Protein AF-A0A9E1UB29-F1 (afdb_monomer_lite)

Radius of gyration: 18.63 Å; chains: 1; bounding box: 31×50×43 Å

Structure (mmCIF, N/CA/C/O backbone):
data_AF-A0A9E1UB29-F1
#
_entry.id   AF-A0A9E1UB29-F1
#
loop_
_atom_site.group_PDB
_atom_site.id
_atom_site.type_symbol
_atom_site.label_atom_id
_atom_site.label_alt_id
_atom_site.label_comp_id
_atom_site.label_asym_id
_atom_site.label_entity_id
_atom_site.label_seq_id
_atom_site.pdbx_PDB_ins_code
_atom_site.Cartn_x
_atom_site.Cartn_y
_atom_site.Cartn_z
_atom_site.occupancy
_atom_site.B_iso_or_equiv
_atom_site.auth_seq_id
_atom_site.auth_comp_id
_atom_site.auth_asym_id
_atom_site.auth_atom_id
_atom_site.pdbx_PDB_model_num
ATOM 1 N N . MET A 1 1 ? -13.904 37.630 28.736 1.00 52.41 1 MET A N 1
ATOM 2 C CA . MET A 1 1 ? -13.196 37.668 27.432 1.00 52.41 1 MET A CA 1
ATOM 3 C C . MET A 1 1 ? -12.089 36.613 27.319 1.00 52.41 1 MET A C 1
ATOM 5 O O . MET A 1 1 ? -12.054 35.944 26.298 1.00 52.41 1 MET A O 1
ATOM 9 N N . SER A 1 2 ? -11.275 36.361 28.357 1.00 59.28 2 SER A N 1
ATOM 10 C CA . SER A 1 2 ? -10.243 35.292 28.358 1.00 59.28 2 SER A CA 1
ATOM 11 C C . SER A 1 2 ? -10.784 33.867 28.087 1.00 59.28 2 SER A C 1
ATOM 13 O O . SER A 1 2 ? -10.241 33.146 27.254 1.00 59.28 2 SER A O 1
ATOM 15 N N . ALA A 1 3 ? -11.922 33.484 28.682 1.00 58.66 3 ALA A N 1
ATOM 16 C CA . ALA A 1 3 ? -12.504 32.146 28.492 1.00 58.66 3 ALA A CA 1
ATOM 17 C C . ALA A 1 3 ? -12.992 31.856 27.055 1.00 58.66 3 ALA A C 1
ATOM 19 O O . ALA A 1 3 ? -13.018 30.702 26.631 1.00 58.66 3 ALA A O 1
ATOM 20 N N . ILE A 1 4 ? -13.371 32.896 26.302 1.00 63.16 4 ILE A N 1
ATOM 21 C CA . ILE A 1 4 ? -13.802 32.768 24.901 1.00 63.16 4 ILE A CA 1
ATOM 22 C C . ILE A 1 4 ? -12.578 32.546 24.005 1.00 63.16 4 ILE A C 1
ATOM 24 O O . ILE A 1 4 ? -12.613 31.677 23.140 1.00 63.16 4 ILE A O 1
ATOM 28 N N . TYR A 1 5 ? -11.473 33.248 24.280 1.00 63.88 5 TYR A N 1
ATOM 29 C CA . TYR A 1 5 ? -10.192 33.053 23.595 1.00 63.88 5 TYR A CA 1
ATOM 30 C C . TYR A 1 5 ? -9.630 31.643 23.81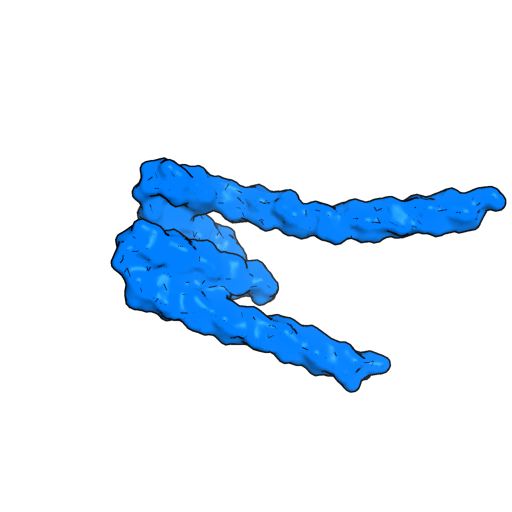4 1.00 63.88 5 TYR A C 1
ATOM 32 O O . TYR A 1 5 ? -9.242 30.992 22.849 1.00 63.88 5 TYR A O 1
ATOM 40 N N . ASN A 1 6 ? -9.678 31.124 25.048 1.00 67.19 6 ASN A N 1
ATOM 41 C CA . ASN A 1 6 ? -9.243 29.753 25.345 1.00 67.19 6 ASN A CA 1
ATOM 42 C C . ASN A 1 6 ? -10.090 28.693 24.629 1.00 67.19 6 ASN A C 1
ATOM 44 O O . ASN A 1 6 ? -9.547 27.715 24.124 1.00 67.19 6 ASN A O 1
ATOM 48 N N . LYS A 1 7 ? -11.414 28.884 24.546 1.00 70.56 7 LYS A N 1
ATOM 49 C CA . LYS A 1 7 ? -12.290 27.976 23.789 1.00 70.56 7 LYS A CA 1
ATOM 50 C C . LYS A 1 7 ? -12.014 28.033 22.288 1.00 70.56 7 LYS A C 1
ATOM 52 O O . LYS A 1 7 ? -11.980 26.990 21.646 1.00 70.56 7 LYS A O 1
ATOM 57 N N . PHE A 1 8 ? -11.778 29.224 21.742 1.00 81.00 8 PHE A N 1
ATOM 58 C CA . PHE A 1 8 ? -11.444 29.398 20.329 1.00 81.00 8 PHE A CA 1
ATOM 59 C C . PHE A 1 8 ? -10.107 28.730 19.976 1.00 81.00 8 PHE A C 1
ATOM 61 O O . PHE A 1 8 ? -9.995 28.058 18.954 1.00 81.00 8 PHE A O 1
ATOM 68 N N . TRP A 1 9 ? -9.116 28.841 20.862 1.00 81.50 9 TRP A N 1
ATOM 69 C CA . TRP A 1 9 ? -7.806 28.218 20.687 1.00 81.50 9 TRP A CA 1
ATOM 70 C C . TRP A 1 9 ? -7.860 26.688 20.794 1.00 81.50 9 TRP A C 1
ATOM 72 O O . TRP A 1 9 ? -7.229 25.997 20.000 1.00 81.50 9 TRP A O 1
ATOM 82 N N . LEU A 1 10 ? -8.683 26.146 21.700 1.00 80.88 10 LEU A N 1
ATOM 83 C CA . LEU A 1 10 ? -8.925 24.701 21.799 1.00 80.88 10 LEU A CA 1
ATOM 84 C C . LEU A 1 10 ? -9.581 24.126 20.535 1.00 80.88 10 LEU A C 1
ATOM 86 O O . LEU A 1 10 ? -9.192 23.051 20.084 1.00 80.88 10 LEU A O 1
ATOM 90 N N . VAL A 1 11 ? -10.530 24.847 19.929 1.00 82.94 11 VAL A N 1
ATOM 91 C CA . VAL A 1 11 ? -11.146 24.441 18.653 1.00 82.94 11 VAL A CA 1
ATOM 92 C C . VAL A 1 11 ? -10.125 24.483 17.512 1.00 82.94 11 VAL A C 1
ATOM 94 O O . VAL A 1 11 ? -10.059 23.547 16.717 1.00 82.94 11 VAL A O 1
ATOM 97 N N . LEU A 1 12 ? -9.280 25.517 17.463 1.00 83.94 12 LEU A N 1
ATOM 98 C CA . LEU A 1 12 ? -8.206 25.63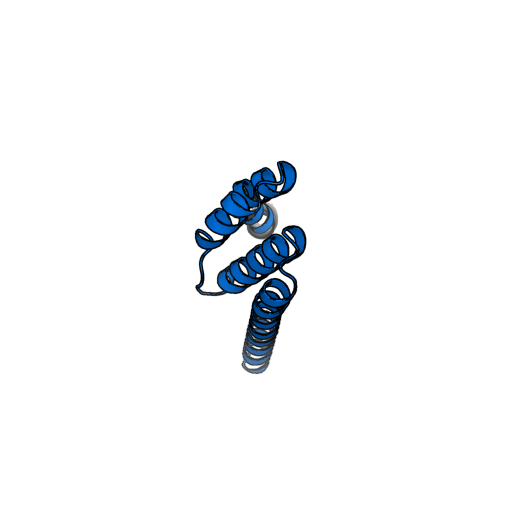8 16.471 1.00 83.94 12 LEU A CA 1
ATOM 99 C C . LEU A 1 12 ? -7.176 24.503 16.573 1.00 83.94 12 LEU A C 1
ATOM 101 O O . LEU A 1 12 ? -6.815 23.912 15.557 1.00 83.94 12 LEU A O 1
ATOM 105 N N . ILE A 1 13 ? -6.743 24.157 17.788 1.00 83.50 13 ILE A N 1
ATOM 106 C CA . ILE A 1 13 ? -5.796 23.056 18.021 1.00 83.50 13 ILE A CA 1
ATOM 107 C C . ILE A 1 13 ? -6.426 21.709 17.667 1.00 83.50 13 ILE A C 1
ATOM 109 O O . ILE A 1 13 ? -5.791 20.891 17.004 1.00 83.50 13 ILE A O 1
ATOM 113 N N . SER A 1 14 ? -7.685 21.482 18.049 1.00 79.06 14 SER A N 1
ATOM 114 C CA . SER A 1 14 ? -8.394 20.252 17.690 1.00 79.06 14 SER A CA 1
ATOM 115 C C . SER A 1 14 ? -8.531 20.092 16.174 1.00 79.06 14 SER A C 1
ATOM 117 O O . SER A 1 14 ? -8.380 18.979 15.676 1.00 79.06 14 SER A O 1
ATOM 119 N N . GLY A 1 15 ? -8.773 21.180 15.437 1.00 79.50 15 GLY A N 1
ATOM 120 C CA . GLY A 1 15 ? -8.824 21.159 13.974 1.00 79.50 15 GLY A CA 1
ATOM 121 C C . GLY A 1 15 ? -7.478 20.810 13.334 1.00 79.50 15 GLY A C 1
ATOM 122 O O . GLY A 1 15 ? -7.430 20.006 12.405 1.00 79.50 15 GLY A O 1
ATOM 123 N N . ALA A 1 16 ? -6.375 21.344 13.864 1.00 76.75 16 ALA A N 1
ATOM 124 C CA . ALA A 1 16 ? -5.034 21.072 13.345 1.00 76.75 16 ALA A CA 1
ATOM 125 C C . ALA A 1 16 ? -4.629 19.587 13.463 1.00 76.75 16 ALA A C 1
ATOM 127 O O . ALA A 1 16 ? -3.965 19.062 12.572 1.00 76.75 16 ALA A O 1
ATOM 128 N N . ILE A 1 17 ? -5.071 18.892 14.518 1.00 73.94 17 ILE A N 1
ATOM 129 C CA . ILE A 1 17 ? -4.769 17.465 14.740 1.00 73.94 17 ILE A CA 1
ATOM 130 C C . ILE A 1 17 ? -5.491 16.560 13.729 1.00 73.94 17 ILE A C 1
ATOM 132 O O . ILE A 1 17 ? -4.969 15.514 13.358 1.00 73.94 17 ILE A O 1
ATOM 136 N N . VAL A 1 18 ? -6.683 16.940 13.261 1.00 71.88 18 VAL A N 1
ATOM 137 C CA . VAL A 1 18 ? -7.425 16.139 12.270 1.00 71.88 18 VAL A CA 1
ATOM 138 C C . VAL A 1 18 ? -6.819 16.290 10.871 1.00 71.88 18 VAL A C 1
ATOM 140 O O . VAL A 1 18 ? -6.808 15.338 10.095 1.00 71.88 18 VAL A O 1
ATOM 143 N N . LEU A 1 19 ? -6.269 17.466 10.556 1.00 66.94 19 LEU A N 1
ATOM 144 C CA . LEU A 1 19 ? -5.698 17.767 9.240 1.00 66.94 19 LEU A CA 1
ATOM 145 C C . LEU A 1 19 ? -4.306 17.155 9.015 1.00 66.94 19 LEU A C 1
ATOM 147 O O . LEU A 1 19 ? -3.934 16.910 7.868 1.00 66.94 19 LEU A O 1
ATOM 151 N N . SER A 1 20 ? -3.543 16.862 10.073 1.00 61.47 20 SER A N 1
ATOM 152 C CA . SER A 1 20 ? -2.203 16.267 9.943 1.00 61.47 20 SER A CA 1
ATOM 153 C C . SER A 1 20 ? -2.220 14.835 9.394 1.00 61.47 20 SER A C 1
ATOM 155 O O . SER A 1 20 ? -1.265 14.429 8.734 1.00 61.47 20 SER A O 1
ATOM 157 N N . GLY A 1 21 ? -3.325 14.097 9.559 1.00 57.50 21 GLY A N 1
ATOM 158 C CA . GLY A 1 21 ? -3.484 12.756 8.987 1.00 57.50 21 GLY A CA 1
ATOM 159 C C . GLY A 1 21 ? -3.434 12.720 7.454 1.00 57.50 21 GLY A C 1
ATOM 160 O O . GLY A 1 21 ? -2.961 11.738 6.889 1.00 57.50 21 GLY A O 1
ATOM 161 N N . CYS A 1 22 ? -3.852 13.797 6.778 1.00 63.91 22 CYS A N 1
ATOM 162 C CA . CYS A 1 22 ? -3.777 13.893 5.318 1.00 63.91 22 CYS A CA 1
ATOM 163 C C . CYS A 1 22 ? -2.344 14.118 4.808 1.00 63.91 22 CYS A C 1
ATOM 165 O O . CYS A 1 22 ? -2.013 13.648 3.724 1.00 63.91 22 CYS A O 1
ATOM 167 N N . SER A 1 23 ? -1.496 14.818 5.573 1.00 65.06 23 SER A N 1
ATOM 168 C CA . SER A 1 23 ? -0.105 15.086 5.174 1.00 65.06 23 SER A CA 1
ATOM 169 C C . SER A 1 23 ? 0.789 13.876 5.413 1.00 65.06 23 SER A C 1
ATOM 171 O O . SER A 1 23 ? 1.529 13.477 4.525 1.00 65.06 23 SER A O 1
ATOM 173 N N . THR A 1 24 ? 0.686 13.245 6.587 1.00 72.31 24 THR A N 1
ATOM 174 C CA . THR A 1 24 ? 1.547 12.104 6.931 1.00 72.31 24 THR A CA 1
ATOM 175 C C . THR A 1 24 ? 1.332 10.916 5.995 1.00 72.31 24 THR A C 1
ATOM 177 O O . THR A 1 24 ? 2.291 10.233 5.658 1.00 72.31 24 THR A O 1
ATOM 180 N N . TYR A 1 25 ? 0.097 10.697 5.531 1.00 67.31 25 TYR A N 1
ATOM 181 C CA . TYR A 1 25 ? -0.194 9.682 4.518 1.00 67.31 25 TYR A CA 1
ATOM 182 C C . TYR A 1 25 ? 0.530 9.965 3.193 1.00 67.31 25 TYR A C 1
ATOM 184 O O . TYR A 1 25 ? 1.204 9.089 2.659 1.00 67.31 25 TYR A O 1
ATOM 192 N N . HIS A 1 26 ? 0.429 11.204 2.702 1.00 68.00 26 HIS A N 1
ATOM 193 C CA . HIS A 1 26 ? 1.064 11.630 1.456 1.00 68.00 26 HIS A CA 1
ATOM 194 C C . HIS A 1 26 ? 2.587 11.461 1.488 1.00 68.00 26 HIS A C 1
ATOM 196 O O . HIS A 1 26 ? 3.167 10.988 0.513 1.00 68.00 26 HIS A O 1
ATOM 202 N N . ASP A 1 27 ? 3.213 11.796 2.616 1.00 70.94 27 ASP A N 1
ATOM 203 C CA . ASP A 1 27 ? 4.657 11.650 2.793 1.00 70.94 27 ASP A CA 1
ATOM 204 C C . ASP A 1 27 ? 5.077 10.170 2.796 1.00 70.94 27 ASP A C 1
ATOM 206 O O . ASP A 1 27 ? 6.106 9.816 2.224 1.00 70.94 27 ASP A O 1
ATOM 210 N N . GLN A 1 28 ? 4.263 9.290 3.389 1.00 69.56 28 GLN A N 1
ATOM 211 C CA . GLN A 1 28 ? 4.576 7.864 3.521 1.00 69.56 28 GLN A CA 1
ATOM 212 C C . GLN A 1 28 ? 4.401 7.082 2.209 1.00 69.56 28 GLN A C 1
ATOM 214 O O . GLN A 1 28 ? 5.097 6.096 1.991 1.00 69.56 28 GLN A O 1
ATOM 219 N N . THR A 1 29 ? 3.514 7.524 1.311 1.00 74.19 29 THR A N 1
ATOM 220 C CA . THR A 1 29 ? 3.290 6.885 -0.002 1.00 74.19 29 THR A CA 1
ATOM 221 C C . THR A 1 29 ? 3.876 7.659 -1.182 1.00 74.19 29 THR A C 1
ATOM 223 O O . THR A 1 29 ? 3.669 7.271 -2.334 1.00 74.19 29 THR A O 1
ATOM 226 N N . GLY A 1 30 ? 4.590 8.761 -0.934 1.00 77.69 30 GLY A N 1
ATOM 227 C CA . GLY A 1 30 ? 5.102 9.644 -1.986 1.00 77.69 30 GLY A CA 1
ATOM 228 C C . GLY A 1 30 ? 5.955 8.907 -3.022 1.00 77.69 30 GLY A C 1
ATOM 229 O O . GLY A 1 30 ? 5.738 9.063 -4.223 1.00 77.69 30 GLY A O 1
ATOM 230 N N . ASN A 1 31 ? 6.852 8.029 -2.564 1.00 84.31 31 ASN A N 1
ATOM 231 C CA . ASN A 1 31 ? 7.730 7.247 -3.440 1.00 84.31 31 ASN A CA 1
ATOM 232 C C . ASN A 1 31 ? 6.951 6.242 -4.302 1.00 84.31 31 ASN A C 1
ATOM 234 O O . ASN A 1 31 ? 7.201 6.145 -5.502 1.00 84.31 31 ASN A O 1
ATOM 238 N N . ILE A 1 32 ? 5.960 5.553 -3.721 1.00 90.62 32 ILE A N 1
ATOM 239 C CA . ILE A 1 32 ? 5.119 4.572 -4.429 1.00 90.62 32 ILE A CA 1
ATOM 240 C C . ILE A 1 32 ? 4.442 5.241 -5.628 1.00 90.62 32 ILE A C 1
ATOM 242 O O . ILE A 1 32 ? 4.474 4.723 -6.743 1.00 90.62 32 ILE A O 1
ATOM 246 N N . ARG A 1 33 ? 3.878 6.435 -5.417 1.00 89.25 33 ARG A N 1
ATOM 247 C CA . ARG A 1 33 ? 3.201 7.190 -6.472 1.00 89.25 33 ARG A CA 1
ATOM 248 C C . ARG A 1 33 ? 4.149 7.610 -7.592 1.00 89.25 33 ARG A C 1
ATOM 250 O O . ARG A 1 33 ? 3.792 7.460 -8.756 1.00 89.25 33 ARG A O 1
ATOM 257 N N . VAL A 1 34 ? 5.338 8.106 -7.253 1.00 93.19 34 VAL A N 1
ATOM 258 C CA . VAL A 1 34 ? 6.350 8.496 -8.249 1.00 93.19 34 VAL A CA 1
ATOM 259 C C . VAL A 1 34 ? 6.731 7.303 -9.129 1.00 93.19 34 VAL A C 1
ATOM 261 O O . VAL A 1 34 ? 6.783 7.440 -10.350 1.00 93.19 34 VAL A O 1
ATOM 264 N N . PHE A 1 35 ? 6.930 6.125 -8.533 1.00 95.06 35 PHE A N 1
ATOM 265 C CA . PHE A 1 35 ? 7.251 4.906 -9.276 1.00 95.06 35 PHE A CA 1
ATOM 266 C C . PHE A 1 35 ? 6.078 4.386 -10.119 1.00 95.06 35 PHE A C 1
ATOM 268 O O . PHE A 1 35 ? 6.275 3.933 -11.244 1.00 95.06 35 PHE A O 1
ATOM 275 N N . ILE A 1 36 ? 4.837 4.507 -9.637 1.00 94.88 36 ILE A N 1
ATOM 276 C CA . ILE A 1 36 ? 3.645 4.198 -10.441 1.00 94.88 36 ILE A CA 1
ATOM 277 C C . ILE A 1 36 ? 3.552 5.122 -11.662 1.00 94.88 36 ILE A C 1
ATOM 279 O O . ILE A 1 36 ? 3.296 4.651 -12.769 1.00 94.88 36 ILE A O 1
ATOM 283 N N . GLU A 1 37 ? 3.757 6.427 -11.473 1.00 93.94 37 GLU A N 1
ATOM 284 C CA . GLU A 1 37 ? 3.678 7.427 -12.544 1.00 93.94 37 GLU A CA 1
ATOM 285 C C . GLU A 1 37 ? 4.783 7.238 -13.598 1.00 93.94 37 GLU A C 1
ATOM 287 O O . GLU A 1 37 ? 4.555 7.521 -14.776 1.00 93.94 37 GLU A O 1
ATOM 292 N N . SER A 1 38 ? 5.950 6.708 -13.213 1.00 96.12 38 SER A N 1
ATOM 293 C CA . SER A 1 38 ? 7.024 6.339 -14.145 1.00 96.12 38 SER A CA 1
ATOM 294 C C . SER A 1 38 ? 6.848 4.959 -14.794 1.00 96.12 38 SER A C 1
ATOM 296 O O . SER A 1 38 ? 7.589 4.630 -15.721 1.00 96.12 38 SER A O 1
ATOM 298 N N . GLY A 1 39 ? 5.882 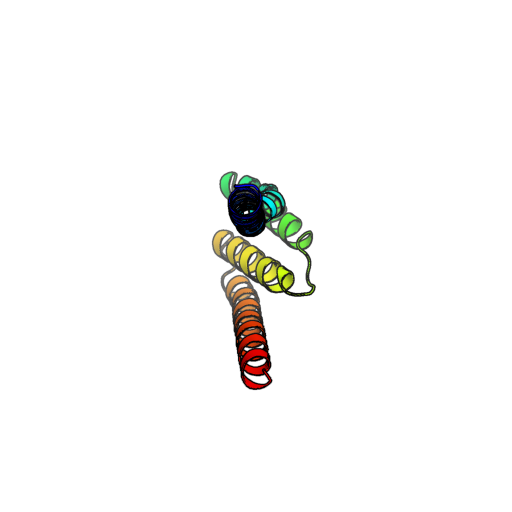4.156 -14.336 1.00 95.50 39 GLY A N 1
ATOM 299 C CA . GLY A 1 39 ? 5.681 2.770 -14.768 1.00 95.50 39 GLY A CA 1
ATOM 300 C C . GLY A 1 39 ? 6.674 1.768 -14.164 1.00 95.50 39 GLY A C 1
ATOM 301 O O . GLY A 1 39 ? 6.702 0.611 -14.585 1.00 95.50 39 GLY A O 1
ATOM 302 N N . ASP A 1 40 ? 7.480 2.180 -13.183 1.00 97.12 40 ASP A N 1
ATOM 303 C CA . ASP A 1 40 ? 8.411 1.306 -12.468 1.00 97.12 40 ASP A CA 1
ATOM 304 C C . ASP A 1 40 ? 7.691 0.551 -11.344 1.00 97.12 40 ASP A C 1
ATOM 306 O O . ASP A 1 40 ? 7.804 0.849 -10.154 1.00 97.12 40 ASP A O 1
ATOM 310 N N . TYR A 1 41 ? 6.899 -0.449 -11.728 1.00 95.75 41 TYR A N 1
ATOM 311 C CA . TYR A 1 41 ? 6.121 -1.226 -10.764 1.00 95.75 41 TYR A CA 1
ATOM 312 C C . TYR A 1 41 ? 6.978 -2.091 -9.833 1.00 95.75 41 TYR A C 1
ATOM 314 O O . TYR A 1 41 ? 6.502 -2.484 -8.768 1.00 95.75 41 TYR A O 1
ATOM 322 N N . THR A 1 42 ? 8.228 -2.376 -10.203 1.00 95.38 42 THR A N 1
ATOM 323 C CA . THR A 1 42 ? 9.169 -3.099 -9.340 1.00 95.38 42 THR A CA 1
ATOM 324 C C . THR A 1 42 ? 9.581 -2.211 -8.174 1.00 95.38 42 THR A C 1
ATOM 326 O O . THR A 1 42 ? 9.365 -2.589 -7.024 1.00 95.38 42 THR A O 1
ATOM 329 N N . ALA A 1 43 ? 10.062 -0.997 -8.459 1.00 94.50 43 ALA A N 1
ATOM 330 C CA . ALA A 1 43 ? 10.404 -0.028 -7.422 1.00 94.50 43 ALA A CA 1
ATOM 331 C C . ALA A 1 43 ? 9.173 0.388 -6.600 1.00 94.50 43 ALA A C 1
ATOM 333 O O . ALA A 1 43 ? 9.256 0.541 -5.383 1.00 94.50 43 ALA A O 1
ATOM 334 N N . ALA A 1 44 ? 7.999 0.502 -7.236 1.00 95.50 44 ALA A N 1
ATOM 335 C CA . ALA A 1 44 ? 6.749 0.746 -6.521 1.00 95.50 44 ALA A CA 1
ATOM 336 C C . ALA A 1 44 ? 6.435 -0.381 -5.525 1.00 95.50 44 ALA A C 1
ATOM 338 O O . ALA A 1 44 ? 6.010 -0.098 -4.408 1.00 95.50 44 ALA A O 1
ATOM 339 N N . SER A 1 45 ? 6.662 -1.644 -5.906 1.00 94.00 45 SER A N 1
ATOM 340 C CA . SER A 1 45 ? 6.444 -2.797 -5.027 1.00 94.00 45 SER A CA 1
ATOM 341 C C . SER A 1 45 ? 7.397 -2.776 -3.835 1.00 94.00 45 SER A C 1
ATOM 343 O O . SER A 1 45 ? 6.937 -2.946 -2.710 1.00 94.00 45 SER A O 1
ATOM 345 N N . GLU A 1 46 ? 8.686 -2.517 -4.060 1.00 93.19 46 GLU A N 1
ATOM 346 C CA . GLU A 1 46 ? 9.681 -2.391 -2.985 1.00 93.19 46 GLU A CA 1
ATOM 347 C C . GLU A 1 46 ? 9.317 -1.256 -2.017 1.00 93.19 46 GLU A C 1
ATOM 349 O O . GLU A 1 46 ? 9.345 -1.436 -0.803 1.00 93.19 46 GLU A O 1
ATOM 354 N N . ALA A 1 47 ? 8.860 -0.115 -2.539 1.00 91.25 47 ALA A N 1
ATOM 355 C CA . ALA A 1 47 ? 8.396 0.997 -1.715 1.00 91.25 47 ALA A CA 1
ATOM 356 C C . ALA A 1 47 ? 7.153 0.644 -0.873 1.00 91.25 47 ALA A C 1
ATOM 358 O O . ALA A 1 47 ? 6.959 1.213 0.201 1.00 91.25 47 ALA A O 1
ATOM 359 N N . THR A 1 48 ? 6.313 -0.307 -1.306 1.00 91.38 48 THR A N 1
ATOM 360 C CA . THR A 1 48 ? 5.196 -0.783 -0.468 1.00 91.38 48 THR A CA 1
ATOM 361 C C . THR A 1 48 ? 5.655 -1.615 0.729 1.00 91.38 48 THR A C 1
ATOM 363 O O . THR A 1 48 ? 4.950 -1.649 1.739 1.00 91.38 48 THR A O 1
ATOM 366 N N . ASP A 1 49 ? 6.833 -2.241 0.664 1.00 87.94 49 ASP A N 1
ATOM 367 C CA . ASP A 1 49 ? 7.392 -3.035 1.765 1.00 87.94 49 ASP A CA 1
ATOM 368 C C . ASP A 1 49 ? 7.942 -2.154 2.900 1.00 87.94 49 ASP A C 1
ATOM 370 O O . ASP A 1 49 ? 8.062 -2.610 4.036 1.00 87.94 49 ASP A O 1
ATOM 374 N N . GLU A 1 50 ? 8.212 -0.874 2.625 1.00 86.38 50 GLU A N 1
ATOM 375 C CA . GLU A 1 50 ? 8.576 0.120 3.644 1.00 86.38 50 GLU A CA 1
ATOM 376 C C . GLU A 1 50 ? 7.368 0.594 4.473 1.00 86.38 50 GLU A C 1
ATOM 378 O O . GLU A 1 50 ? 7.532 1.203 5.536 1.00 86.38 50 GLU A O 1
ATOM 383 N N . LEU A 1 51 ? 6.141 0.310 4.017 1.00 85.62 51 LEU A N 1
ATOM 384 C CA . LEU A 1 51 ? 4.932 0.608 4.777 1.00 85.62 51 LEU A CA 1
ATOM 385 C C . LEU A 1 51 ? 4.802 -0.345 5.966 1.00 85.62 51 LEU A C 1
ATOM 387 O O . LEU A 1 51 ? 4.948 -1.560 5.845 1.00 85.62 51 LEU A O 1
ATOM 391 N N . SER A 1 52 ? 4.454 0.215 7.125 1.00 80.50 52 SER A N 1
ATOM 392 C CA . SER A 1 52 ? 4.258 -0.559 8.350 1.00 80.50 52 SER A CA 1
ATOM 393 C C . SER A 1 52 ? 3.206 -1.654 8.162 1.00 80.50 52 SER A C 1
ATOM 395 O O . SER A 1 52 ? 2.069 -1.392 7.767 1.00 80.50 52 SER A O 1
ATOM 397 N N . THR A 1 53 ? 3.560 -2.885 8.531 1.00 80.75 53 THR A N 1
ATOM 398 C CA . THR A 1 53 ? 2.643 -4.033 8.570 1.00 80.75 53 THR A CA 1
ATOM 399 C C . THR A 1 53 ? 1.886 -4.149 9.894 1.00 80.75 53 THR A C 1
ATOM 401 O O . THR A 1 53 ? 1.150 -5.117 10.104 1.00 80.75 53 THR A O 1
ATOM 404 N N . ASP A 1 54 ? 2.023 -3.159 10.779 1.00 76.19 54 ASP A N 1
ATOM 405 C CA . ASP A 1 54 ? 1.452 -3.165 12.121 1.00 76.19 54 ASP A CA 1
ATOM 406 C C . ASP A 1 54 ? 0.316 -2.148 12.301 1.00 76.19 54 ASP A C 1
ATOM 408 O O . ASP A 1 54 ? 0.160 -1.161 11.578 1.00 76.19 54 ASP A O 1
ATOM 412 N N . 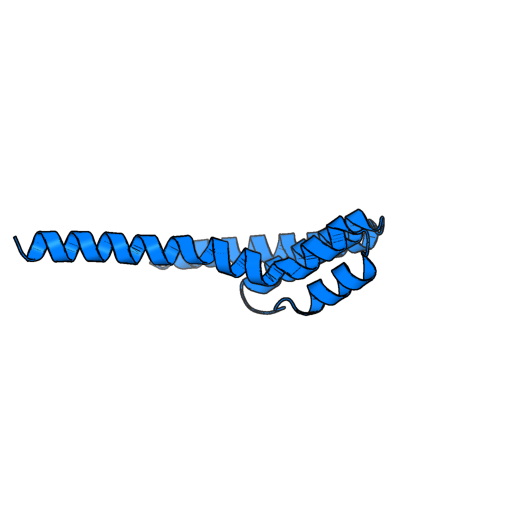GLY A 1 55 ? -0.512 -2.394 13.319 1.00 74.19 55 GLY A N 1
ATOM 413 C CA . GLY A 1 55 ? -1.550 -1.459 13.750 1.00 74.19 55 GLY A CA 1
ATOM 414 C C . GLY A 1 55 ? -2.601 -1.161 12.676 1.00 74.19 55 GLY A C 1
ATOM 415 O O . GLY A 1 55 ? -3.145 -2.069 12.051 1.00 74.19 55 GLY A O 1
ATOM 416 N N . LYS A 1 56 ? -2.943 0.122 12.517 1.00 71.62 56 LYS A N 1
ATOM 417 C CA . LYS A 1 56 ? -3.874 0.599 11.479 1.00 71.62 56 LYS A CA 1
ATOM 418 C C . LYS A 1 56 ? -3.182 0.769 10.119 1.00 71.62 56 LYS A C 1
ATOM 420 O O . LYS A 1 56 ? -3.850 0.669 9.096 1.00 71.62 56 LYS A O 1
ATOM 425 N N . ASP A 1 57 ? -1.865 0.976 10.122 1.00 81.06 57 ASP A N 1
ATOM 426 C CA . ASP A 1 57 ? -1.069 1.280 8.928 1.00 81.06 57 ASP A CA 1
ATOM 427 C C . ASP A 1 57 ? -0.868 0.028 8.060 1.00 81.06 57 ASP A C 1
ATOM 429 O O . ASP A 1 57 ? -0.757 0.126 6.841 1.00 81.06 57 ASP A O 1
ATOM 433 N N . ARG A 1 58 ? -1.009 -1.166 8.653 1.00 89.69 58 ARG A N 1
ATOM 434 C CA . ARG A 1 58 ? -1.085 -2.436 7.917 1.00 89.69 58 ARG A CA 1
ATOM 435 C C . ARG A 1 58 ? -2.171 -2.455 6.843 1.00 89.69 58 ARG A C 1
ATOM 437 O O . ARG A 1 58 ? -2.003 -3.111 5.822 1.00 89.69 58 ARG A O 1
ATOM 444 N N . LEU A 1 59 ? -3.291 -1.751 7.059 1.00 91.75 59 LEU A N 1
ATOM 445 C CA . LEU A 1 59 ? -4.334 -1.630 6.038 1.00 91.75 59 LEU A CA 1
ATOM 446 C C . LEU A 1 59 ? -3.754 -0.982 4.782 1.00 91.75 59 LEU A C 1
ATOM 448 O O . LEU A 1 59 ? -3.998 -1.449 3.673 1.00 91.75 59 LEU A O 1
ATOM 452 N N . LEU A 1 60 ? -2.957 0.065 4.982 1.00 90.44 60 LEU A N 1
ATOM 453 C CA . LEU A 1 60 ? -2.380 0.825 3.899 1.00 90.44 60 LEU A CA 1
ATOM 454 C C . LEU A 1 60 ? -1.354 0.010 3.112 1.00 90.44 60 LEU A C 1
ATOM 456 O O . LEU A 1 60 ? -1.431 -0.013 1.888 1.00 90.44 60 LEU A O 1
ATOM 460 N N . HIS A 1 61 ? -0.477 -0.729 3.798 1.00 92.69 61 HIS A N 1
ATOM 461 C CA . HIS A 1 61 ? 0.460 -1.654 3.151 1.00 92.69 61 HIS A CA 1
ATOM 462 C C . HIS A 1 61 ? -0.246 -2.578 2.142 1.00 92.69 61 HIS A C 1
ATOM 464 O O . HIS A 1 61 ? 0.144 -2.659 0.976 1.00 92.69 61 HIS A O 1
ATOM 470 N N . TYR A 1 62 ? -1.329 -3.246 2.558 1.00 95.50 62 TYR A N 1
ATOM 471 C CA . TYR A 1 62 ? -2.041 -4.185 1.686 1.00 95.50 62 TYR A CA 1
ATOM 472 C C . TYR A 1 62 ? -2.835 -3.503 0.566 1.00 95.50 62 TYR A C 1
ATOM 474 O O . TYR A 1 62 ? -2.956 -4.077 -0.518 1.00 95.50 62 TYR A O 1
ATOM 482 N N . MET A 1 63 ? -3.353 -2.294 0.797 1.00 94.94 63 MET A N 1
ATOM 483 C CA . MET A 1 63 ? -4.040 -1.522 -0.241 1.00 94.94 63 MET A CA 1
ATOM 484 C C . MET A 1 63 ? -3.076 -1.065 -1.339 1.00 94.94 63 MET A C 1
ATOM 486 O O . MET A 1 63 ? -3.343 -1.315 -2.514 1.00 94.94 63 MET A O 1
ATOM 490 N N . GLU A 1 64 ? -1.948 -0.458 -0.968 1.00 94.69 64 GLU A N 1
ATOM 491 C CA . GLU A 1 64 ? -0.945 0.020 -1.928 1.00 94.69 64 GLU A CA 1
ATOM 492 C C . GLU A 1 64 ? -0.298 -1.155 -2.672 1.00 94.69 64 GLU A C 1
ATOM 494 O O . GLU A 1 64 ? -0.229 -1.149 -3.899 1.00 94.69 64 GLU A O 1
ATOM 499 N N . SER A 1 65 ? 0.074 -2.230 -1.963 1.00 95.81 65 SER A N 1
ATOM 500 C CA . SER A 1 65 ? 0.635 -3.438 -2.588 1.00 95.81 65 SER A CA 1
ATOM 501 C C . SER A 1 65 ? -0.351 -4.079 -3.576 1.00 95.81 65 SER A C 1
ATOM 503 O O . SER A 1 65 ? 0.028 -4.472 -4.680 1.00 95.81 65 SER A O 1
ATOM 505 N N . GLY A 1 66 ? -1.642 -4.138 -3.226 1.00 97.31 66 GLY A N 1
ATOM 506 C CA . GLY A 1 66 ? -2.689 -4.624 -4.126 1.00 97.31 66 GLY A CA 1
ATOM 507 C C . GLY A 1 66 ? -2.871 -3.748 -5.368 1.00 97.31 66 GLY A C 1
ATOM 508 O O . GLY A 1 66 ? -3.044 -4.279 -6.468 1.00 97.31 66 GLY A O 1
ATOM 509 N N . MET A 1 67 ? -2.788 -2.424 -5.218 1.00 97.19 67 MET A N 1
ATOM 510 C CA . MET A 1 67 ? -2.854 -1.469 -6.328 1.00 97.19 67 MET A CA 1
ATOM 511 C C . MET A 1 67 ? -1.660 -1.620 -7.276 1.00 97.19 67 MET A C 1
ATOM 513 O O . MET A 1 67 ? -1.860 -1.754 -8.482 1.00 97.19 67 MET A O 1
ATOM 517 N N . VAL A 1 68 ? -0.433 -1.656 -6.745 1.00 97.56 68 VAL A N 1
ATOM 518 C CA . VAL A 1 68 ? 0.792 -1.825 -7.545 1.00 97.56 68 VAL A CA 1
ATOM 519 C C . VAL A 1 68 ? 0.729 -3.113 -8.364 1.00 97.56 68 VAL A C 1
ATOM 521 O O . VAL A 1 68 ? 1.014 -3.095 -9.559 1.00 97.56 68 VAL A O 1
ATOM 524 N N . GLN A 1 69 ? 0.278 -4.216 -7.761 1.00 97.81 69 GLN A N 1
ATOM 525 C CA . GLN A 1 69 ? 0.120 -5.487 -8.472 1.00 97.81 69 GLN A CA 1
ATOM 526 C C . GLN A 1 69 ? -0.958 -5.444 -9.557 1.00 97.81 69 GLN A C 1
ATOM 528 O O . GLN A 1 69 ? -0.790 -6.041 -10.617 1.00 97.81 69 GLN A O 1
ATOM 533 N N . HIS A 1 70 ? -2.053 -4.715 -9.331 1.00 98.19 70 HIS A N 1
ATOM 534 C CA . HIS A 1 70 ? -3.068 -4.519 -10.364 1.00 98.19 70 HIS A CA 1
ATOM 535 C C . HIS A 1 70 ? -2.490 -3.777 -11.573 1.00 98.19 70 HIS A C 1
ATOM 537 O O . HIS A 1 70 ? -2.705 -4.174 -12.718 1.00 98.19 70 HIS A O 1
ATOM 543 N N . LEU A 1 71 ? -1.743 -2.702 -11.313 1.00 97.25 71 LEU A N 1
ATOM 544 C CA . LEU A 1 71 ? -1.136 -1.868 -12.347 1.00 97.25 71 LEU A CA 1
ATOM 545 C C . LEU A 1 71 ? -0.045 -2.616 -13.123 1.00 97.25 71 LEU A C 1
ATOM 547 O O . LEU A 1 71 ? 0.076 -2.425 -14.330 1.00 97.25 71 LEU A O 1
ATOM 551 N N . SER A 1 72 ? 0.669 -3.538 -12.472 1.00 97.25 72 SER A N 1
ATOM 552 C CA . SER A 1 72 ? 1.625 -4.442 -13.121 1.00 97.25 72 SER A CA 1
ATOM 553 C C . SER A 1 72 ? 0.992 -5.679 -13.771 1.00 97.25 72 SER A C 1
ATOM 555 O O . SER A 1 72 ? 1.710 -6.586 -14.186 1.00 97.25 72 SER A O 1
ATOM 557 N N . GLN A 1 73 ? -0.342 -5.719 -13.894 1.00 97.75 73 GLN A N 1
ATOM 558 C CA . GLN A 1 73 ? -1.125 -6.810 -14.497 1.00 97.75 73 GLN A CA 1
ATOM 559 C C . GLN A 1 73 ? -1.069 -8.146 -13.735 1.00 97.75 73 GLN A C 1
ATOM 561 O O . GLN A 1 73 ? -1.562 -9.166 -14.220 1.00 97.75 73 GLN A O 1
ATOM 566 N N . ASN A 1 74 ? -0.539 -8.157 -12.512 1.00 98.00 74 ASN A N 1
ATOM 567 C CA . ASN A 1 74 ? -0.594 -9.304 -11.613 1.00 98.00 74 ASN A CA 1
ATOM 568 C C . ASN A 1 74 ? -1.912 -9.307 -10.819 1.00 98.00 74 ASN A C 1
ATOM 570 O O . ASN A 1 74 ? -1.964 -9.002 -9.625 1.00 98.00 74 ASN A O 1
ATOM 574 N N . TYR A 1 75 ? -3.006 -9.644 -11.500 1.00 98.12 75 TYR A N 1
ATOM 575 C CA . TYR A 1 75 ? -4.349 -9.579 -10.920 1.00 98.12 75 TYR A CA 1
ATOM 576 C C . TYR A 1 75 ? -4.583 -10.579 -9.785 1.00 98.12 75 TYR A C 1
ATOM 578 O O . TYR A 1 75 ? -5.260 -10.246 -8.814 1.00 98.12 75 TYR A O 1
ATOM 586 N N . ASP A 1 76 ? -4.006 -11.777 -9.867 1.00 98.38 76 ASP A N 1
ATOM 587 C CA . ASP A 1 76 ? -4.170 -12.795 -8.824 1.00 98.38 76 ASP A CA 1
ATOM 588 C C . ASP A 1 76 ? -3.539 -12.339 -7.509 1.00 98.38 76 ASP A C 1
ATOM 590 O O . ASP A 1 76 ? -4.168 -12.388 -6.447 1.00 98.38 76 ASP A O 1
ATOM 594 N N . GLY A 1 77 ? -2.311 -11.826 -7.583 1.00 97.38 77 GLY A N 1
ATOM 595 C CA . GLY A 1 77 ? -1.636 -11.292 -6.414 1.00 97.38 77 GLY A CA 1
ATOM 596 C C . GLY A 1 77 ? -2.287 -9.998 -5.898 1.00 97.38 77 GLY A C 1
ATOM 597 O O . GLY A 1 77 ? -2.432 -9.831 -4.684 1.00 97.38 77 GLY A O 1
ATOM 598 N N . SER A 1 78 ? -2.794 -9.141 -6.794 1.00 98.31 78 SER A N 1
ATOM 599 C CA . SER A 1 78 ? -3.605 -7.973 -6.427 1.00 98.31 78 SER A CA 1
ATOM 600 C C . SER A 1 78 ? -4.830 -8.378 -5.604 1.00 98.31 78 SER A C 1
ATOM 602 O O . SER A 1 78 ? -5.021 -7.883 -4.492 1.00 98.31 78 SER A O 1
ATOM 604 N N . ASN A 1 79 ? -5.610 -9.348 -6.087 1.00 98.50 79 ASN A N 1
ATOM 605 C CA . ASN A 1 79 ? -6.792 -9.851 -5.391 1.00 98.50 79 ASN A CA 1
ATOM 606 C C . ASN A 1 79 ? -6.438 -10.431 -4.015 1.00 98.50 79 ASN A C 1
ATOM 608 O O . ASN A 1 79 ? -7.141 -10.170 -3.039 1.00 98.50 79 ASN A O 1
ATOM 612 N N . ALA A 1 80 ? -5.328 -11.164 -3.906 1.00 98.25 80 ALA A N 1
ATOM 613 C CA . ALA A 1 80 ? -4.870 -11.716 -2.634 1.00 98.25 80 ALA A CA 1
ATOM 614 C C . ALA A 1 80 ? -4.502 -10.626 -1.610 1.00 98.25 80 ALA A C 1
ATOM 616 O O . ALA A 1 80 ? -4.809 -10.760 -0.422 1.00 98.25 80 ALA A O 1
ATOM 617 N N . LYS A 1 81 ? -3.857 -9.538 -2.046 1.00 97.44 81 LYS A N 1
ATOM 618 C CA . LYS A 1 81 ? -3.519 -8.393 -1.184 1.00 97.44 81 LYS A CA 1
ATOM 619 C C . LYS A 1 81 ? -4.765 -7.589 -0.803 1.00 97.44 81 LYS A C 1
ATOM 621 O O . LYS A 1 81 ? -4.956 -7.284 0.372 1.00 97.44 81 LYS A O 1
ATOM 626 N N . LEU A 1 82 ? -5.659 -7.321 -1.754 1.00 97.88 82 LEU A N 1
ATOM 627 C CA . LEU A 1 82 ? -6.893 -6.571 -1.504 1.00 97.88 82 LEU A CA 1
ATOM 628 C C . LEU A 1 82 ? -7.890 -7.342 -0.625 1.00 97.88 82 LEU A C 1
ATOM 630 O O . LEU A 1 82 ? -8.583 -6.731 0.185 1.00 97.88 82 LEU A O 1
ATOM 634 N N . ALA A 1 83 ? -7.915 -8.675 -0.694 1.00 98.06 83 ALA A N 1
ATOM 635 C CA . ALA A 1 83 ? -8.681 -9.498 0.241 1.00 98.06 83 ALA A CA 1
ATOM 636 C C . ALA A 1 83 ? -8.164 -9.363 1.685 1.00 98.06 83 ALA A C 1
ATOM 638 O O . ALA A 1 83 ? -8.952 -9.273 2.626 1.00 98.06 83 ALA A O 1
ATOM 639 N N . GLN A 1 84 ? -6.843 -9.292 1.873 1.00 96.00 84 GLN A N 1
ATOM 640 C CA . GLN A 1 84 ? -6.256 -9.031 3.191 1.00 96.00 84 GLN A CA 1
ATOM 641 C C . GLN A 1 84 ? -6.611 -7.629 3.690 1.00 96.00 84 GLN A C 1
ATOM 643 O O . GLN A 1 84 ? -7.027 -7.485 4.840 1.00 96.00 84 GLN A O 1
ATOM 648 N N . ALA A 1 85 ? -6.528 -6.618 2.820 1.00 95.81 85 ALA A N 1
ATOM 649 C CA . ALA A 1 85 ? -6.965 -5.262 3.143 1.00 95.81 85 ALA A CA 1
ATOM 650 C C . ALA A 1 85 ? -8.441 -5.223 3.577 1.00 95.81 85 ALA A C 1
ATOM 652 O O . ALA A 1 85 ? -8.762 -4.614 4.597 1.00 95.81 85 ALA A O 1
ATOM 653 N N . ALA A 1 86 ? -9.328 -5.928 2.868 1.00 95.94 86 ALA A N 1
ATOM 654 C CA . ALA A 1 86 ? -10.746 -6.015 3.212 1.00 95.94 86 ALA A CA 1
ATOM 655 C C . ALA A 1 86 ? -10.971 -6.620 4.609 1.00 95.94 86 ALA A C 1
ATOM 657 O O . ALA A 1 86 ? -11.683 -6.033 5.422 1.00 95.94 86 ALA A O 1
ATOM 658 N N . ASN A 1 87 ? -10.302 -7.732 4.929 1.00 93.94 87 ASN A N 1
ATOM 659 C CA . ASN A 1 87 ? -10.383 -8.350 6.258 1.00 93.94 87 ASN A CA 1
ATOM 660 C C . ASN A 1 87 ? -9.897 -7.401 7.367 1.00 93.94 87 ASN A C 1
ATOM 662 O O . ASN A 1 87 ? -10.511 -7.300 8.426 1.00 93.94 87 ASN A O 1
ATOM 666 N N . ILE A 1 88 ? -8.806 -6.667 7.125 1.00 92.75 88 ILE A N 1
ATOM 667 C CA . ILE A 1 88 ? -8.276 -5.691 8.086 1.00 92.75 88 ILE A CA 1
ATOM 668 C C . ILE A 1 88 ? -9.258 -4.532 8.295 1.00 92.75 88 ILE A C 1
ATOM 670 O O . ILE A 1 88 ? -9.429 -4.079 9.429 1.00 92.75 88 ILE A O 1
ATOM 674 N N . ALA A 1 89 ? -9.884 -4.037 7.227 1.00 90.94 89 ALA A N 1
ATOM 675 C CA . ALA A 1 89 ? -10.867 -2.961 7.309 1.00 90.94 89 ALA A CA 1
ATOM 676 C C . ALA A 1 89 ? -12.097 -3.380 8.132 1.00 90.94 89 ALA A C 1
ATOM 678 O O . ALA A 1 89 ? -12.562 -2.609 8.979 1.00 90.94 89 ALA A O 1
ATOM 679 N N . GLU A 1 90 ? -12.572 -4.611 7.941 1.00 90.06 90 GLU A N 1
ATOM 680 C CA . GLU A 1 90 ? -13.674 -5.192 8.714 1.00 90.06 90 GLU A CA 1
ATOM 681 C C . GLU A 1 90 ? -13.318 -5.315 10.206 1.00 90.06 90 GLU A C 1
ATOM 683 O O . GLU A 1 90 ? -14.066 -4.858 11.074 1.00 90.06 90 GLU A O 1
ATOM 688 N N . ASP A 1 91 ? -12.123 -5.826 10.516 1.00 88.00 91 ASP A N 1
ATOM 689 C CA . ASP A 1 91 ? -11.599 -5.926 11.883 1.00 88.00 91 ASP A CA 1
ATOM 690 C C . ASP A 1 91 ? -11.534 -4.563 12.585 1.00 88.00 91 ASP A C 1
ATOM 692 O O . ASP A 1 91 ? -11.918 -4.421 13.750 1.00 88.00 91 ASP A O 1
ATOM 696 N N . LEU A 1 92 ? -11.010 -3.545 11.895 1.00 86.31 92 LEU A N 1
ATOM 697 C CA . LEU A 1 92 ? -10.888 -2.191 12.437 1.00 86.31 92 LEU A CA 1
ATOM 698 C C . LEU A 1 92 ? -12.262 -1.559 12.679 1.00 86.31 92 LEU A C 1
ATOM 700 O O . LEU A 1 92 ? -12.438 -0.836 13.662 1.00 86.31 92 LEU A O 1
ATOM 704 N N . THR A 1 93 ? -13.235 -1.856 11.820 1.00 83.12 93 THR A N 1
ATOM 705 C CA . THR A 1 93 ? -14.619 -1.389 11.952 1.00 83.12 93 THR A CA 1
ATOM 706 C C . THR A 1 93 ? -15.314 -2.069 13.131 1.00 83.12 93 THR A C 1
ATOM 708 O O . THR A 1 93 ? -15.880 -1.390 13.990 1.00 83.12 93 THR A O 1
ATOM 711 N N . THR A 1 94 ? -15.190 -3.392 13.246 1.00 80.38 94 THR A N 1
ATOM 712 C CA . THR A 1 94 ? -15.772 -4.178 14.343 1.00 80.38 94 THR A CA 1
ATOM 713 C C . THR A 1 94 ? -15.176 -3.801 15.698 1.00 80.38 94 THR A C 1
ATOM 715 O O . THR A 1 94 ? -15.921 -3.621 16.662 1.00 80.38 94 THR A O 1
ATOM 718 N N . LYS A 1 95 ? -13.852 -3.607 15.796 1.00 72.31 95 LYS A N 1
ATOM 719 C CA . LYS A 1 95 ? -13.208 -3.130 17.035 1.00 72.31 95 LYS A CA 1
ATOM 720 C C . LYS A 1 95 ? -13.779 -1.787 17.482 1.00 72.31 95 LYS A C 1
ATOM 722 O O . LYS A 1 95 ? -14.169 -1.651 18.637 1.00 72.31 95 LYS A O 1
ATOM 727 N N . ARG A 1 96 ? -13.918 -0.834 16.554 1.00 70.19 96 ARG A N 1
ATOM 728 C CA . ARG A 1 96 ? -14.532 0.469 16.851 1.00 70.19 96 ARG A CA 1
ATOM 729 C C . ARG A 1 96 ? -15.973 0.336 17.339 1.00 70.19 96 ARG A C 1
ATOM 731 O O . ARG A 1 96 ? -16.334 0.996 18.305 1.00 70.19 96 ARG A O 1
ATOM 738 N N . ALA A 1 97 ? -16.785 -0.511 16.708 1.00 70.12 97 ALA A N 1
ATOM 739 C CA . ALA A 1 97 ? -18.160 -0.745 17.148 1.00 70.12 97 ALA A CA 1
ATOM 740 C C . ALA A 1 97 ? -18.217 -1.367 18.556 1.00 70.12 97 ALA A C 1
ATOM 742 O O . ALA A 1 97 ? -18.993 -0.921 19.397 1.00 70.12 97 ALA A O 1
ATOM 743 N N . GLY A 1 98 ? -17.362 -2.352 18.842 1.00 72.81 98 GLY A N 1
ATOM 744 C CA . GLY A 1 98 ? -17.268 -2.978 20.161 1.00 72.81 98 GLY A CA 1
ATOM 745 C C . GLY A 1 98 ? -16.835 -2.015 21.269 1.00 72.81 98 GLY A C 1
ATOM 746 O O . GLY A 1 98 ? -17.344 -2.113 22.384 1.00 72.81 98 GLY A O 1
ATOM 747 N N . ASP A 1 99 ? -15.943 -1.070 20.970 1.00 67.56 99 ASP A N 1
ATOM 748 C CA . ASP A 1 99 ? -15.525 -0.034 21.921 1.00 67.56 99 ASP A CA 1
ATOM 749 C C . ASP A 1 99 ? -16.659 0.960 22.217 1.00 67.56 99 ASP A C 1
ATOM 751 O O . ASP A 1 99 ? -16.860 1.332 23.371 1.00 67.56 99 ASP A O 1
ATOM 755 N N . LEU A 1 100 ? -17.455 1.334 21.207 1.00 67.06 100 LEU A N 1
ATOM 756 C CA . LEU A 1 100 ? -18.622 2.212 21.376 1.00 67.06 100 LEU A CA 1
ATOM 757 C C . LEU A 1 100 ? -19.751 1.566 22.189 1.00 67.06 100 LEU A C 1
ATOM 759 O O . LEU A 1 100 ? -20.471 2.271 22.883 1.00 67.06 100 LEU A O 1
ATOM 763 N N . LEU A 1 101 ? -19.915 0.244 22.106 1.00 70.25 101 LEU A N 1
ATOM 764 C CA . LEU A 1 101 ? -20.937 -0.495 22.860 1.00 70.25 101 LEU A CA 1
ATOM 765 C C . LEU A 1 101 ? -20.552 -0.755 24.326 1.00 70.25 101 LEU A C 1
ATOM 767 O O . LEU A 1 101 ? -21.3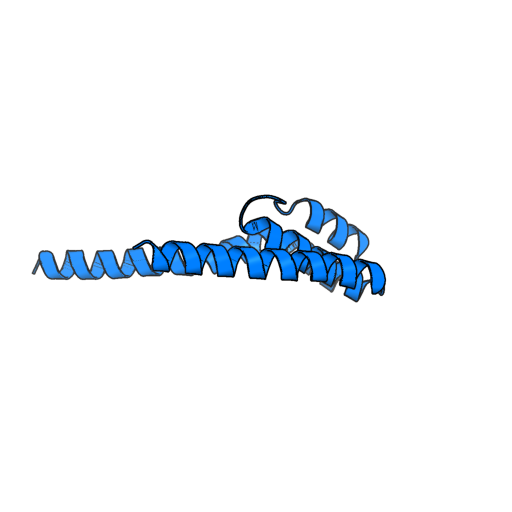99 -1.173 25.113 1.00 70.25 101 LEU A O 1
ATOM 771 N N . LYS A 1 102 ? -19.280 -0.559 24.688 1.00 67.38 102 LYS A N 1
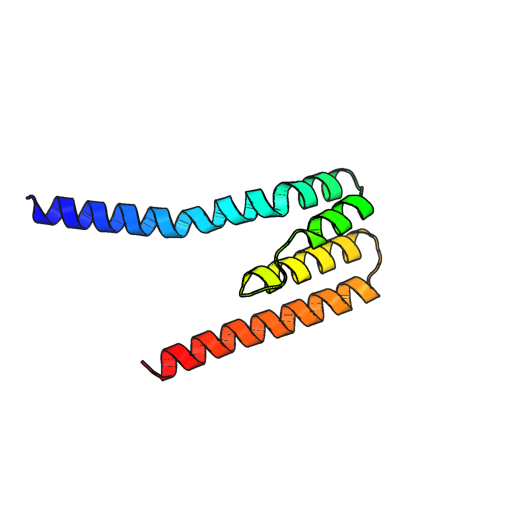ATOM 772 C CA . LYS A 1 102 ? -18.772 -0.704 26.063 1.00 67.38 102 LYS A CA 1
ATOM 773 C C . LYS A 1 102 ? -18.725 0.619 26.839 1.00 67.38 102 LYS A C 1
ATOM 775 O O . LYS A 1 102 ? -18.432 0.579 28.034 1.00 67.38 102 LYS A O 1
ATOM 780 N N . ALA A 1 103 ? -18.956 1.746 26.166 1.00 51.50 103 ALA A N 1
ATOM 781 C CA . ALA A 1 103 ? -19.017 3.091 26.739 1.00 51.50 103 ALA A CA 1
ATOM 782 C C . ALA A 1 103 ? -20.458 3.469 27.111 1.00 51.50 103 ALA A C 1
ATOM 784 O O . ALA A 1 103 ? -20.614 4.218 28.102 1.00 51.50 103 ALA A O 1
#

Secondary structure (DSSP, 8-state):
-HHHHHHHHHHHHHHHHHHHHHHHHHHHHHHHHHHHHHT-HHHHHHHHHTS--STTTHHHHHHHHHHHHHHTT-HHHHHHHHHHHHHHHHHHHHHHHHHHHT-

Sequence (103 aa):
MSAIYNKFWLVLISGAIVLSGCSTYHDQTGNIRVFIESGDYTAASEATDELSTDGKDRLLHYMESGMVQHLSQNYDGSNAKLAQAANIAEDLTTKRAGDLLKA

Foldseek 3Di:
DVVVVVVVVVVVVVVVVVVVVVVVVCVLQVQLVVCVVVVVLVSNLVSLVSFDCDDLRVLVSLQSNLVSCVSVVVNVVSVVSVVVSVVSVVVVVVVVVVVVVVD

pLDDT: mean 83.87, std 12.88, range [51.5, 98.5]